Protein AF-A0ABD0NBN7-F1 (afdb_monomer)

pLDDT: mean 87.73, std 5.98, range [63.06, 94.0]

Foldseek 3Di:
DLVVVVVVVVVVLVVCVVPPDDDDDDDDPVDDDDDSVRVVVVVVVVSVPDPD

Radius of gyration: 13.81 Å; Cα contacts (8 Å, |Δi|>4): 3; chains: 1; bounding box: 32×19×35 Å

Structure (mmCIF, N/CA/C/O backbone):
data_AF-A0ABD0NBN7-F1
#
_entry.id   AF-A0ABD0NBN7-F1
#
loop_
_atom_site.group_PDB
_atom_site.id
_atom_site.type_symbol
_atom_site.label_atom_id
_atom_site.label_alt_id
_atom_site.label_comp_id
_atom_site.label_asym_id
_atom_site.label_entity_id
_atom_site.label_seq_id
_atom_site.pdbx_PDB_ins_code
_atom_site.Cartn_x
_atom_site.Cartn_y
_atom_site.Cartn_z
_atom_site.occupancy
_atom_site.B_iso_or_equiv
_atom_site.auth_seq_id
_atom_site.auth_comp_id
_atom_site.auth_asym_id
_atom_site.auth_atom_id
_atom_site.pdbx_PDB_model_num
ATOM 1 N N . PHE A 1 1 ? -10.641 0.575 16.856 1.00 73.00 1 PHE A N 1
ATOM 2 C CA . PHE A 1 1 ? -9.719 -0.368 16.183 1.00 73.00 1 PHE A CA 1
ATOM 3 C C . PHE A 1 1 ? -9.576 -0.066 14.688 1.00 73.00 1 PHE A C 1
ATOM 5 O O . PHE A 1 1 ? -8.489 0.323 14.282 1.00 73.00 1 PHE A O 1
ATOM 12 N N . LYS A 1 2 ? -10.657 -0.128 13.889 1.00 77.56 2 LYS A N 1
ATOM 13 C CA . LYS A 1 2 ? -10.632 0.134 12.431 1.00 77.56 2 LYS A CA 1
ATOM 14 C C . LYS A 1 2 ? -10.055 1.511 12.048 1.00 77.56 2 LYS A C 1
ATOM 16 O O . LYS A 1 2 ? -9.198 1.574 11.180 1.00 77.56 2 LYS A O 1
ATOM 21 N N . SER A 1 3 ? -10.410 2.588 12.756 1.00 82.25 3 SER A N 1
ATOM 22 C CA . SER A 1 3 ? -9.886 3.938 12.464 1.00 82.25 3 SER A CA 1
ATOM 23 C C . SER A 1 3 ? -8.383 4.091 12.729 1.00 82.25 3 SER A C 1
ATOM 25 O O . SER A 1 3 ? -7.680 4.706 11.939 1.00 82.25 3 SER A O 1
ATOM 27 N N . TYR A 1 4 ? -7.868 3.496 13.811 1.00 87.25 4 TYR A N 1
ATOM 28 C CA . TYR A 1 4 ? -6.429 3.513 14.107 1.00 87.25 4 TYR A CA 1
ATOM 29 C C . TYR A 1 4 ? -5.637 2.665 13.104 1.00 87.25 4 TYR A C 1
ATOM 31 O O . TYR A 1 4 ? -4.543 3.042 12.694 1.00 87.25 4 TYR A O 1
ATOM 39 N N . PHE A 1 5 ? -6.210 1.534 12.680 1.00 87.25 5 PHE A N 1
ATOM 40 C CA . PHE A 1 5 ? -5.639 0.719 11.615 1.00 87.25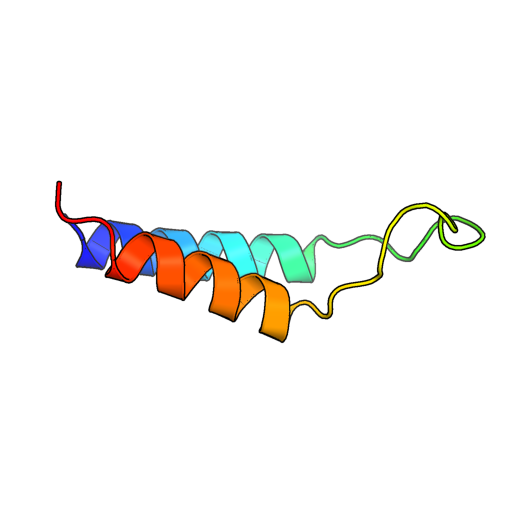 5 PHE A CA 1
ATOM 41 C C . PHE A 1 5 ? -5.579 1.487 10.289 1.00 87.25 5 PHE A C 1
ATOM 43 O O . PHE A 1 5 ? -4.522 1.509 9.672 1.00 87.25 5 PHE A O 1
ATOM 50 N N . LEU A 1 6 ? -6.665 2.159 9.890 1.00 87.88 6 LEU A N 1
ATOM 51 C CA . LEU A 1 6 ? -6.702 2.989 8.681 1.00 87.88 6 LEU A CA 1
ATOM 52 C C . LEU A 1 6 ? -5.665 4.115 8.733 1.00 87.88 6 LEU A C 1
ATOM 54 O O . LEU A 1 6 ? -4.888 4.254 7.799 1.00 87.88 6 LEU A O 1
ATOM 58 N N . PHE A 1 7 ? -5.573 4.836 9.853 1.00 89.62 7 PHE A N 1
ATOM 59 C CA . PHE A 1 7 ? -4.557 5.873 10.045 1.00 89.62 7 PHE A CA 1
ATOM 60 C C . PHE A 1 7 ? -3.127 5.327 9.899 1.00 89.62 7 PHE A C 1
ATOM 62 O O . PHE A 1 7 ? -2.284 5.915 9.222 1.00 89.62 7 PHE A O 1
ATOM 69 N N . LYS A 1 8 ? -2.838 4.172 10.515 1.00 93.06 8 LYS A N 1
ATOM 70 C CA . LYS A 1 8 ? -1.525 3.530 10.383 1.00 93.06 8 LYS A CA 1
ATOM 71 C C . LYS A 1 8 ? -1.272 3.076 8.943 1.00 93.06 8 LYS A C 1
ATOM 73 O O . LYS A 1 8 ? -0.160 3.229 8.452 1.00 93.06 8 LYS A O 1
ATOM 78 N N . LEU A 1 9 ? -2.284 2.517 8.284 1.00 91.81 9 LEU A N 1
ATOM 79 C CA . LEU A 1 9 ? -2.197 2.056 6.905 1.00 91.81 9 LEU A CA 1
ATOM 80 C C . LEU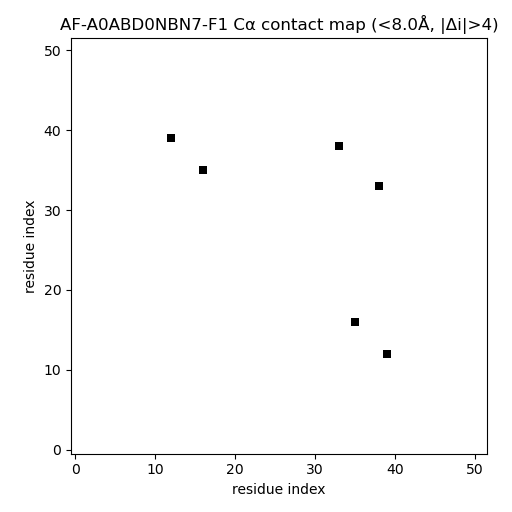 A 1 9 ? -1.884 3.212 5.954 1.00 91.81 9 LEU A C 1
ATOM 82 O O . LEU A 1 9 ? -0.993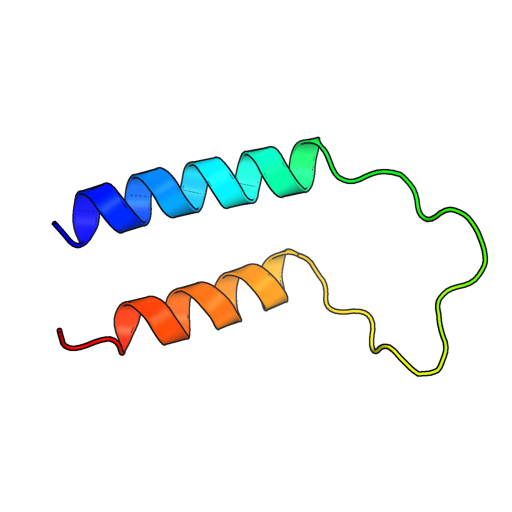 3.066 5.129 1.00 91.81 9 LEU A O 1
ATOM 86 N N . GLU A 1 10 ? -2.558 4.355 6.090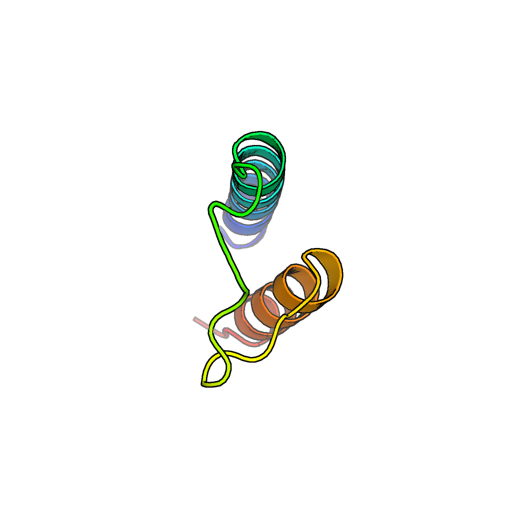 1.00 90.69 10 GLU A N 1
ATOM 87 C CA . GLU A 1 10 ? -2.262 5.549 5.290 1.00 90.69 10 GLU A CA 1
ATOM 88 C C . GLU A 1 10 ? -0.7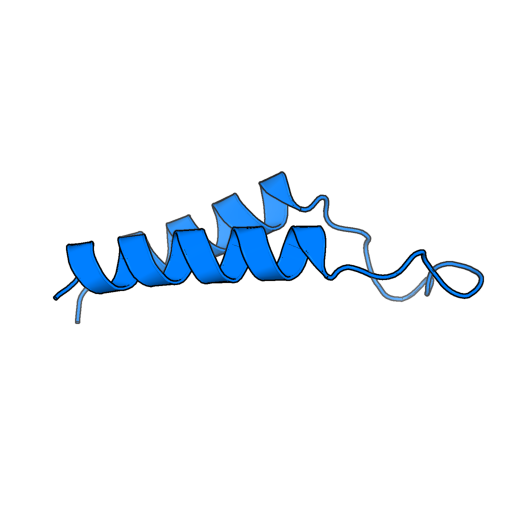96 5.954 5.425 1.00 90.69 10 GLU A C 1
ATOM 90 O O . GLU A 1 10 ? -0.101 6.062 4.418 1.00 90.69 10 GLU A O 1
ATOM 95 N N . LYS A 1 11 ? -0.296 6.040 6.663 1.00 93.31 11 LYS A N 1
ATOM 96 C CA . LYS A 1 11 ? 1.110 6.359 6.919 1.00 93.31 11 LYS A CA 1
ATOM 97 C C . LYS A 1 11 ? 2.072 5.358 6.270 1.00 93.31 11 LYS A C 1
ATOM 99 O O . LYS A 1 11 ? 3.026 5.763 5.621 1.00 93.31 11 LYS A O 1
ATOM 104 N N . VAL A 1 12 ? 1.808 4.058 6.408 1.00 93.12 12 VAL A N 1
ATOM 105 C CA . VAL A 1 12 ? 2.643 3.004 5.802 1.00 93.12 12 VAL A CA 1
ATOM 106 C C . VAL A 1 12 ? 2.651 3.101 4.275 1.00 93.12 12 VAL A C 1
ATOM 108 O O . VAL A 1 12 ? 3.688 2.884 3.655 1.00 93.12 12 VAL A O 1
ATOM 111 N N . MET A 1 13 ? 1.514 3.428 3.662 1.00 92.38 13 MET A N 1
ATOM 112 C CA . MET A 1 13 ? 1.401 3.555 2.208 1.00 92.38 13 MET A CA 1
ATOM 113 C C . MET A 1 13 ? 2.153 4.784 1.689 1.00 92.38 13 MET A C 1
ATOM 115 O O . MET A 1 13 ? 2.812 4.702 0.652 1.00 92.38 13 MET A O 1
ATOM 119 N N . ASP A 1 14 ? 2.101 5.896 2.420 1.00 92.38 14 ASP A N 1
ATOM 120 C CA . ASP A 1 14 ? 2.842 7.110 2.077 1.00 92.38 14 ASP A CA 1
ATOM 121 C C . ASP A 1 14 ? 4.357 6.911 2.252 1.00 92.38 14 ASP A C 1
ATOM 123 O O . ASP A 1 14 ? 5.126 7.232 1.341 1.00 92.38 14 ASP A O 1
ATOM 127 N N . ASP A 1 15 ? 4.784 6.290 3.358 1.00 93.94 15 ASP A N 1
ATOM 128 C CA . ASP A 1 15 ? 6.187 5.934 3.603 1.00 93.94 15 ASP A CA 1
ATOM 129 C C . ASP A 1 15 ? 6.706 4.968 2.520 1.00 93.94 15 ASP A C 1
ATOM 131 O O . ASP A 1 15 ? 7.801 5.154 1.984 1.00 93.94 15 ASP A O 1
ATOM 135 N N . PHE A 1 16 ? 5.899 3.974 2.122 1.00 91.00 16 PHE A N 1
ATOM 136 C CA . PHE A 1 16 ? 6.231 3.054 1.030 1.00 91.00 16 PHE A CA 1
ATOM 137 C C . PHE A 1 16 ? 6.468 3.806 -0.283 1.00 91.00 16 PHE A C 1
ATOM 139 O O . PHE A 1 16 ? 7.502 3.608 -0.922 1.00 91.00 16 PHE A O 1
ATOM 146 N N . LYS A 1 17 ? 5.559 4.719 -0.655 1.00 90.31 17 LYS A N 1
ATOM 147 C CA . LY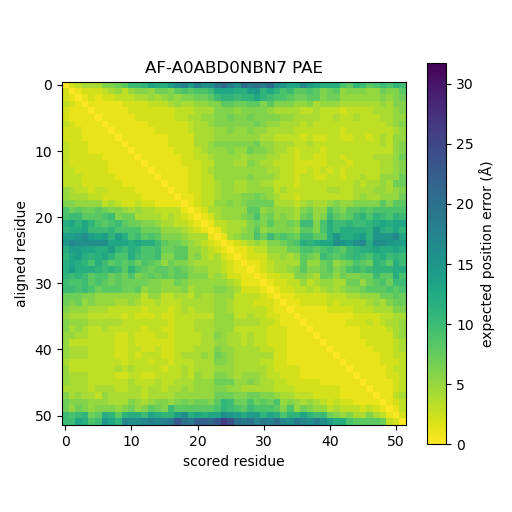S A 1 17 ? 5.688 5.542 -1.865 1.00 90.31 17 LYS A CA 1
ATOM 148 C C . LYS A 1 17 ? 6.951 6.399 -1.842 1.00 90.31 17 LYS A C 1
ATOM 150 O O . LYS A 1 17 ? 7.649 6.462 -2.848 1.00 90.31 17 LYS A O 1
ATOM 155 N N . ALA A 1 18 ? 7.240 7.041 -0.710 1.00 92.38 18 ALA A N 1
ATOM 156 C CA . ALA A 1 18 ? 8.420 7.887 -0.543 1.00 92.38 18 ALA A CA 1
ATOM 157 C C . ALA A 1 18 ? 9.730 7.085 -0.588 1.00 92.38 18 ALA A C 1
ATOM 159 O O . ALA A 1 18 ? 10.740 7.575 -1.085 1.00 92.38 18 ALA A O 1
ATOM 160 N N . SER A 1 19 ? 9.710 5.846 -0.093 1.00 91.12 19 SER A N 1
ATOM 161 C CA . SER A 1 19 ? 10.864 4.940 -0.106 1.00 91.12 19 SER A CA 1
ATOM 162 C C . SER A 1 19 ? 11.062 4.194 -1.430 1.00 91.12 19 SER A C 1
ATOM 164 O O . SER A 1 19 ? 12.045 3.463 -1.572 1.00 91.12 19 SER A O 1
ATOM 166 N N . CYS A 1 20 ? 10.133 4.337 -2.383 1.00 84.88 20 CYS A N 1
ATOM 167 C CA . CYS A 1 20 ? 10.121 3.536 -3.596 1.00 84.88 20 CYS A CA 1
ATOM 168 C C . CYS A 1 20 ? 11.351 3.867 -4.458 1.00 84.88 20 CYS A C 1
ATOM 170 O O . CYS A 1 20 ? 11.488 5.006 -4.914 1.00 84.88 20 CYS A O 1
ATOM 172 N N . PRO A 1 21 ? 12.258 2.902 -4.692 1.00 84.31 21 PRO A N 1
ATOM 173 C CA . PRO A 1 21 ? 13.433 3.151 -5.508 1.00 84.31 21 PRO A CA 1
ATOM 174 C C . PRO A 1 21 ? 13.029 3.346 -6.970 1.00 84.31 21 PRO A C 1
ATOM 176 O O . PRO A 1 21 ? 12.028 2.797 -7.438 1.00 84.31 21 PRO A O 1
ATOM 179 N N . GLU A 1 22 ? 13.858 4.074 -7.714 1.00 83.12 22 GLU A N 1
ATOM 180 C CA . GLU A 1 22 ? 13.766 4.088 -9.172 1.00 83.12 22 GLU A CA 1
ATOM 181 C C . GLU A 1 22 ? 13.881 2.661 -9.721 1.00 83.12 22 GLU A C 1
ATOM 183 O O . GLU A 1 22 ? 14.634 1.828 -9.198 1.00 83.12 22 GLU A O 1
ATOM 188 N N . GLN A 1 23 ? 13.124 2.369 -10.780 1.00 82.19 23 GLN A N 1
ATOM 189 C CA . GLN A 1 23 ? 13.113 1.045 -11.387 1.00 82.19 23 GLN A CA 1
ATOM 190 C C . GLN A 1 23 ? 14.514 0.696 -11.904 1.00 82.19 23 GLN A C 1
ATOM 192 O O . GLN A 1 23 ? 15.018 1.288 -12.858 1.00 82.19 23 GLN A O 1
ATOM 197 N N . ARG A 1 24 ? 15.149 -0.297 -11.277 1.00 77.88 24 ARG A N 1
ATOM 198 C CA . ARG A 1 24 ? 16.472 -0.781 -11.680 1.00 77.88 24 ARG A CA 1
ATOM 199 C C . ARG A 1 24 ? 16.317 -1.808 -12.802 1.00 77.88 24 ARG A C 1
ATOM 201 O O . ARG A 1 24 ? 16.159 -2.994 -12.537 1.00 77.88 24 ARG A O 1
ATOM 208 N N . GLY A 1 25 ? 16.360 -1.339 -14.048 1.00 83.94 25 GLY A N 1
ATOM 209 C CA . GLY A 1 25 ? 16.314 -2.179 -15.250 1.00 83.94 25 GLY A CA 1
ATOM 210 C C . GLY A 1 25 ?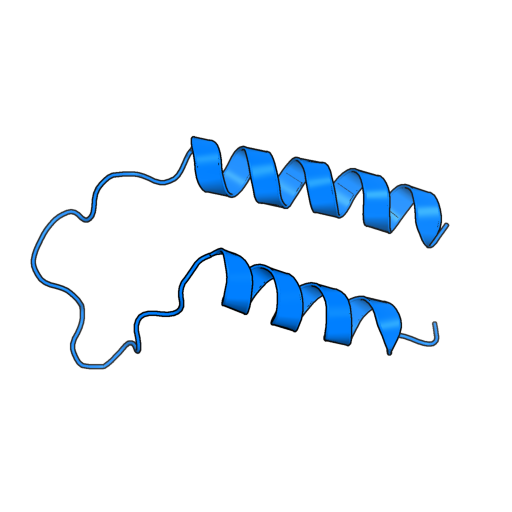 14.953 -2.204 -15.960 1.00 83.94 25 GLY A C 1
ATOM 211 O O . GLY A 1 25 ? 14.041 -1.460 -15.591 1.00 83.94 25 GLY A O 1
ATOM 212 N N . PRO A 1 26 ? 14.814 -3.015 -17.025 1.00 85.75 26 PRO A N 1
ATOM 213 C CA . PRO A 1 26 ? 13.562 -3.134 -17.764 1.00 85.75 26 PRO A CA 1
ATOM 214 C C . PRO A 1 26 ? 12.464 -3.752 -16.888 1.00 85.75 26 PRO A C 1
ATOM 216 O O . PRO A 1 26 ? 12.734 -4.610 -16.047 1.00 85.75 26 PRO A O 1
ATOM 219 N N . ALA A 1 27 ? 11.221 -3.311 -17.093 1.00 85.75 27 ALA A N 1
ATOM 220 C CA . ALA A 1 27 ? 10.073 -3.848 -16.372 1.00 85.75 27 ALA A CA 1
ATOM 221 C C . ALA A 1 27 ? 9.922 -5.350 -16.657 1.00 85.75 27 ALA A C 1
ATOM 223 O O . ALA A 1 27 ? 10.151 -5.807 -17.779 1.00 85.75 27 ALA A O 1
ATOM 224 N N . ASN A 1 28 ? 9.538 -6.121 -15.639 1.00 88.06 28 ASN A N 1
ATOM 225 C CA . ASN A 1 28 ? 9.306 -7.551 -15.805 1.00 88.06 28 ASN A CA 1
ATOM 226 C C . ASN A 1 28 ? 8.048 -7.764 -16.671 1.00 88.06 28 ASN A C 1
ATOM 228 O O . ASN A 1 28 ? 6.968 -7.376 -16.233 1.00 88.06 28 ASN A O 1
ATOM 232 N N . PRO A 1 29 ? 8.141 -8.407 -17.851 1.00 89.44 29 PRO A N 1
ATOM 233 C CA . PRO A 1 29 ? 6.995 -8.581 -18.746 1.00 89.44 29 PRO A CA 1
ATOM 234 C C . PRO A 1 29 ? 5.906 -9.505 -18.178 1.00 89.44 29 PRO A C 1
ATOM 236 O O . PRO A 1 29 ? 4.777 -9.472 -18.654 1.00 89.44 29 PRO A O 1
ATOM 239 N N . ASN A 1 30 ? 6.223 -10.315 -17.160 1.00 93.62 30 ASN A N 1
ATOM 240 C CA . ASN A 1 30 ? 5.254 -11.170 -16.466 1.00 93.62 30 ASN A CA 1
ATOM 241 C C . ASN A 1 30 ? 4.543 -10.454 -15.306 1.00 93.62 30 ASN A C 1
ATOM 243 O O . ASN A 1 30 ? 3.716 -11.064 -14.631 1.00 93.62 30 ASN A O 1
ATOM 247 N N . VAL A 1 31 ? 4.898 -9.196 -15.025 1.00 87.81 31 VAL A N 1
ATOM 248 C CA . VAL A 1 31 ? 4.323 -8.409 -13.933 1.00 87.81 31 VAL A CA 1
ATOM 249 C C . VAL A 1 31 ? 3.676 -7.169 -14.524 1.00 87.81 31 VAL A C 1
ATOM 251 O O . VAL A 1 31 ? 4.346 -6.291 -15.061 1.00 87.81 31 VAL A O 1
ATOM 254 N N . GLU A 1 32 ? 2.356 -7.092 -14.404 1.00 88.75 32 GLU A N 1
ATOM 255 C CA . GLU A 1 32 ? 1.619 -5.891 -14.772 1.00 88.75 32 GLU A CA 1
ATOM 256 C C . GLU A 1 32 ? 2.007 -4.737 -13.840 1.00 88.75 32 GLU A C 1
ATOM 258 O O . GLU A 1 32 ? 2.018 -4.873 -12.613 1.00 88.75 32 GLU A O 1
ATOM 263 N N . TYR A 1 33 ? 2.333 -3.588 -14.431 1.00 86.50 33 TYR A N 1
ATOM 264 C CA . TYR A 1 33 ? 2.567 -2.373 -13.667 1.00 86.50 33 TYR A CA 1
ATOM 265 C C . TYR A 1 33 ? 1.236 -1.810 -13.170 1.00 86.50 33 TYR A C 1
ATOM 267 O O . TYR A 1 33 ? 0.366 -1.466 -13.967 1.00 86.50 33 TYR A O 1
ATOM 275 N N . ILE A 1 34 ? 1.108 -1.663 -11.852 1.00 88.94 34 ILE A N 1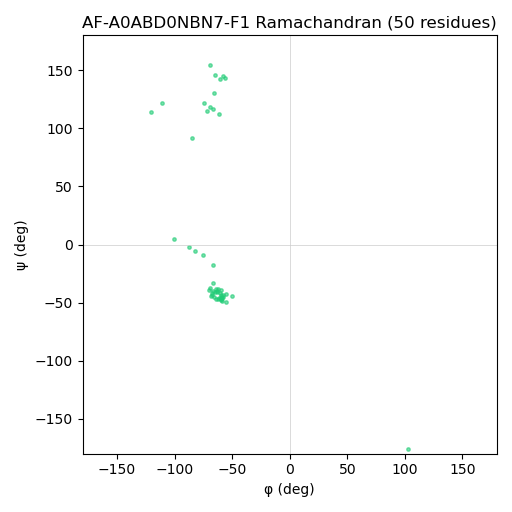
ATOM 276 C CA . ILE A 1 34 ? -0.054 -1.044 -11.214 1.00 88.94 34 ILE A CA 1
ATOM 277 C C . ILE A 1 34 ? 0.387 0.300 -10.620 1.00 88.94 34 ILE A C 1
ATOM 279 O O . ILE A 1 34 ? 1.282 0.320 -9.767 1.00 88.94 34 ILE A O 1
ATOM 283 N N . PRO A 1 35 ? -0.231 1.426 -11.015 1.00 90.44 35 PRO A N 1
ATOM 284 C CA . PRO A 1 35 ? 0.039 2.719 -10.402 1.00 90.44 35 PRO A CA 1
ATOM 285 C C . PRO A 1 35 ? -0.234 2.702 -8.894 1.00 90.44 35 PRO A C 1
ATOM 287 O O . PRO A 1 35 ? -1.195 2.087 -8.429 1.00 90.44 35 PRO A O 1
ATOM 290 N N . PHE A 1 36 ? 0.567 3.448 -8.126 1.00 89.56 36 PHE A N 1
ATOM 291 C CA . PHE A 1 36 ? 0.437 3.519 -6.664 1.00 89.56 36 PHE A CA 1
ATOM 292 C C . PHE A 1 36 ? -0.998 3.809 -6.201 1.00 89.56 36 PHE A C 1
ATOM 294 O O . PHE A 1 36 ? -1.493 3.166 -5.276 1.00 89.56 36 PHE A O 1
ATOM 301 N N . GLU A 1 37 ? -1.674 4.758 -6.854 1.00 91.00 37 GLU A N 1
ATOM 302 C CA . GLU A 1 37 ? -3.031 5.151 -6.472 1.00 91.00 37 GLU A CA 1
ATOM 303 C C . GLU A 1 37 ? -4.017 3.991 -6.640 1.00 91.00 37 GLU A C 1
ATOM 305 O O . GLU A 1 37 ? -4.829 3.723 -5.760 1.00 91.00 37 GLU A O 1
ATOM 310 N N . GLU A 1 38 ? -3.891 3.226 -7.722 1.00 93.81 38 GLU A N 1
ATOM 311 C CA . GLU A 1 38 ? -4.744 2.069 -7.961 1.00 93.81 38 GLU A CA 1
ATOM 312 C C . GLU A 1 38 ? -4.485 0.954 -6.938 1.00 93.81 38 GLU A C 1
ATOM 314 O O . GLU A 1 38 ? -5.426 0.397 -6.366 1.00 93.81 38 GLU A O 1
ATOM 319 N N . MET A 1 39 ? -3.214 0.668 -6.637 1.00 92.69 39 MET A N 1
ATOM 320 C CA . MET A 1 39 ? -2.837 -0.281 -5.587 1.00 92.69 39 MET A CA 1
ATOM 321 C C . MET A 1 39 ? -3.415 0.135 -4.223 1.00 92.69 39 MET A C 1
ATOM 323 O O . MET A 1 39 ? -3.970 -0.701 -3.502 1.00 92.69 39 MET A O 1
ATOM 327 N N . LYS A 1 40 ? -3.347 1.431 -3.889 1.00 91.75 40 LYS A N 1
ATOM 328 C CA . LYS A 1 40 ? -3.915 1.997 -2.659 1.00 91.75 40 LYS A CA 1
ATOM 329 C C . LYS A 1 40 ? -5.422 1.778 -2.582 1.00 91.75 40 LYS A C 1
ATOM 331 O O . LYS A 1 40 ? -5.905 1.268 -1.570 1.00 91.75 40 LYS A O 1
ATOM 336 N N . GLN A 1 41 ? -6.157 2.071 -3.653 1.00 92.50 41 GLN A N 1
ATOM 337 C CA . GLN A 1 41 ? -7.606 1.856 -3.690 1.00 92.50 41 GLN A CA 1
ATOM 338 C C . GLN A 1 41 ? -7.986 0.375 -3.549 1.00 92.50 41 GLN A C 1
ATOM 340 O O . GLN A 1 41 ? -8.924 0.044 -2.817 1.00 92.50 41 GLN A O 1
ATOM 345 N N . ARG A 1 42 ? -7.233 -0.538 -4.181 1.00 94.00 42 ARG A N 1
ATOM 346 C CA . ARG A 1 42 ? -7.446 -1.991 -4.041 1.00 94.00 42 ARG A CA 1
ATOM 347 C C . ARG A 1 42 ? -7.304 -2.441 -2.581 1.00 94.00 42 ARG A C 1
ATOM 349 O O . ARG A 1 42 ? -8.170 -3.157 -2.080 1.00 94.00 42 ARG A O 1
ATOM 356 N N . ILE A 1 43 ? -6.266 -1.982 -1.880 1.00 91.00 43 ILE A N 1
ATOM 357 C CA . ILE A 1 43 ? -6.034 -2.316 -0.465 1.00 91.00 43 ILE A CA 1
ATOM 358 C C . ILE A 1 43 ? -7.132 -1.730 0.433 1.00 91.00 43 ILE A C 1
ATOM 360 O O . ILE A 1 43 ? -7.684 -2.445 1.271 1.00 91.00 43 ILE A O 1
ATOM 364 N N . LEU A 1 44 ? -7.513 -0.464 0.233 1.00 90.75 44 LEU A N 1
ATOM 365 C CA . LEU A 1 44 ? -8.587 0.171 1.006 1.00 90.75 44 LEU A CA 1
ATO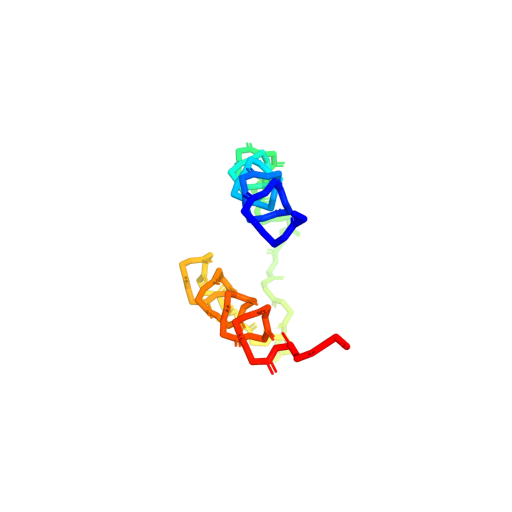M 366 C C . LEU A 1 44 ? -9.924 -0.559 0.844 1.00 90.75 44 LEU A C 1
ATOM 368 O O . LEU A 1 44 ? -10.643 -0.755 1.824 1.00 90.75 44 LEU A O 1
ATOM 372 N N . LYS A 1 45 ? -10.244 -1.026 -0.369 1.00 91.56 45 LYS A N 1
ATOM 373 C CA . LYS A 1 45 ? -11.453 -1.818 -0.628 1.00 91.56 45 LYS A CA 1
ATOM 374 C C . LYS A 1 45 ? -11.485 -3.109 0.197 1.00 91.56 45 LYS A C 1
ATOM 376 O O . LYS A 1 45 ? -12.524 -3.427 0.774 1.00 91.56 45 LYS A O 1
ATOM 381 N N . ILE A 1 46 ? -10.357 -3.816 0.292 1.00 90.50 46 ILE A N 1
ATOM 382 C CA . ILE A 1 46 ? -10.234 -5.050 1.087 1.00 90.50 46 ILE A CA 1
ATOM 383 C C . ILE A 1 46 ? -10.441 -4.750 2.577 1.00 90.50 46 ILE A C 1
ATOM 385 O O . ILE A 1 46 ? -11.232 -5.416 3.240 1.00 90.50 46 ILE A O 1
ATOM 389 N N . VAL A 1 47 ? -9.785 -3.710 3.096 1.00 87.38 47 VAL A N 1
ATOM 390 C CA . VAL A 1 47 ? -9.891 -3.303 4.509 1.00 87.38 47 VAL A CA 1
ATOM 391 C C . VAL A 1 47 ? -11.307 -2.852 4.869 1.00 87.38 47 VAL A C 1
ATOM 393 O O . VAL A 1 47 ? -11.804 -3.143 5.959 1.00 87.38 47 VAL A O 1
ATOM 396 N N . ASN A 1 48 ? -11.983 -2.154 3.958 1.00 85.94 48 ASN A N 1
ATOM 397 C CA . ASN A 1 48 ? -13.353 -1.706 4.176 1.00 85.94 48 ASN A CA 1
ATOM 398 C C . ASN A 1 48 ? -14.333 -2.877 4.235 1.00 85.94 48 ASN A C 1
ATOM 400 O O . ASN A 1 48 ? -15.181 -2.877 5.128 1.00 85.94 48 ASN A O 1
ATOM 404 N N . GLY A 1 49 ? -14.171 -3.866 3.350 1.00 87.00 49 GLY A N 1
ATOM 405 C CA . GLY A 1 49 ? -14.981 -5.086 3.314 1.00 87.00 49 GLY A CA 1
ATOM 406 C C . GLY A 1 49 ? -14.656 -6.112 4.404 1.00 87.00 49 GLY A C 1
ATOM 407 O O . GLY A 1 49 ? -15.398 -7.077 4.566 1.00 87.00 49 GLY A O 1
ATOM 408 N N . TYR A 1 50 ? -13.573 -5.920 5.162 1.00 84.25 50 TYR A N 1
ATOM 409 C CA . TYR A 1 50 ? -13.242 -6.779 6.293 1.00 84.25 50 TYR A CA 1
ATOM 410 C C . TYR A 1 50 ? -14.209 -6.524 7.460 1.00 84.25 50 TYR A C 1
ATOM 412 O O . TYR A 1 50 ? -14.234 -5.429 8.039 1.00 84.25 50 TYR A O 1
ATOM 420 N N . ASN A 1 51 ? -14.997 -7.551 7.788 1.00 73.69 51 ASN A N 1
ATOM 421 C CA . ASN A 1 51 ? -16.060 -7.503 8.795 1.00 73.69 51 ASN A CA 1
ATOM 422 C C . ASN A 1 51 ? -15.696 -8.111 10.156 1.00 73.69 51 ASN A C 1
ATOM 424 O O . ASN A 1 51 ? -16.565 -8.097 11.015 1.00 73.69 51 ASN A O 1
ATOM 428 N N . GLY A 1 52 ? -14.441 -8.539 10.357 1.00 63.06 52 GLY A N 1
ATOM 429 C CA . GLY A 1 52 ? -13.880 -8.882 11.673 1.00 63.06 52 GLY A CA 1
ATOM 430 C C . GLY A 1 52 ? -14.632 -9.962 12.431 1.00 63.06 52 GLY A C 1
ATOM 431 O O . GLY A 1 52 ? -15.519 -9.593 13.225 1.00 63.06 52 GLY A O 1
#

InterPro domains:
  IPR015267 Protein phosphatase 4 core regulatory subunit R2 [PF09184] (1-52)

Sequence (52 aa):
FKSYFLFKLEKVMDDFKASCPEQRGPANPNVEYIPFEEMKQRILKIVNGYNG

Secondary structure (DSSP, 8-state):
-HHHHHHHHHHHHHHHHHHPPP--SSPPTTS----HHHHHHHHHHHHHH---

Mean predicted aligned error: 4.93 Å

Organism: Cirrhinus mrigala (NCBI:txid683832)

Solvent-accessible surface area (backbone atoms only — not comparable to full-atom values): 3388 Å² total; per-residue (Å²): 109,69,66,61,50,48,56,51,47,52,52,52,53,52,52,48,61,73,65,55,71,78,80,88,66,82,80,57,91,91,53,85,88,72,57,68,69,58,54,50,53,56,51,51,52,53,61,68,68,56,78,128